Protein AF-A0A1L2EDX4-F1 (afdb_monomer_lite)

Sequence (104 aa):
MQQIIKKGKKNYQLKVSIFQTYFASLFKFFFIGFLIGNFFGSFLNFFRNLFLWDGFLIIIILLIFEFFNFLFYKQLKKILFSILIAIRGGLLIGFFVDAFKVGS

Foldseek 3Di:
DVVVVVVVVVVVVVVVVVCVVVVVVLQVLLQVLQVVLLCVVVVVVVCVVVDPDPVVVVVVVVVVVVVVCVVDVPPDDPSVVSSSVSSPNSNVVNNVVNVVVVVD

Radius of gyration: 19.94 Å; chains: 1; bounding box: 40×33×64 Å

Organism: NCBI:txid101717

Structure (mmCIF, N/CA/C/O backbone):
data_AF-A0A1L2EDX4-F1
#
_entry.id   AF-A0A1L2EDX4-F1
#
loop_
_atom_site.group_PDB
_atom_site.id
_atom_site.type_symbol
_atom_site.label_atom_id
_atom_site.label_alt_id
_atom_site.label_comp_id
_atom_site.label_asym_id
_atom_site.label_entity_id
_atom_site.label_seq_id
_atom_site.pdbx_PDB_ins_code
_atom_site.Cartn_x
_atom_site.Cartn_y
_atom_site.Cartn_z
_atom_site.occupancy
_atom_site.B_iso_or_equiv
_atom_site.auth_seq_id
_atom_site.auth_comp_id
_atom_site.auth_asym_id
_atom_site.auth_atom_id
_atom_site.pdbx_PDB_model_num
ATOM 1 N N . MET A 1 1 ? -20.024 -11.516 40.503 1.00 66.00 1 MET A N 1
ATOM 2 C CA . MET A 1 1 ? -19.502 -12.294 39.348 1.00 66.00 1 MET A CA 1
ATOM 3 C C . MET A 1 1 ? -20.247 -12.028 38.036 1.00 66.00 1 MET A C 1
ATOM 5 O O . MET A 1 1 ? -19.616 -11.605 37.077 1.00 66.00 1 MET A O 1
ATOM 9 N N . GLN A 1 2 ? -21.575 -12.190 37.976 1.00 74.25 2 GLN A N 1
ATOM 10 C CA . GLN A 1 2 ? -22.345 -12.044 36.723 1.00 74.25 2 GLN A CA 1
ATOM 11 C C . GLN A 1 2 ? -22.246 -10.652 36.057 1.00 74.25 2 GLN A C 1
ATOM 13 O O . GLN A 1 2 ? -22.204 -10.550 34.831 1.00 74.25 2 GLN A O 1
ATOM 18 N N . GLN A 1 3 ? -22.145 -9.573 36.842 1.00 73.88 3 GLN A N 1
ATOM 19 C CA . GLN A 1 3 ? -21.991 -8.210 36.309 1.00 73.88 3 GLN A CA 1
ATOM 20 C C . GLN A 1 3 ? -20.626 -7.974 35.633 1.00 73.88 3 GLN A C 1
ATOM 22 O O . GLN A 1 3 ? -20.552 -7.283 34.617 1.00 73.88 3 GLN A O 1
ATOM 27 N N . ILE A 1 4 ? -19.556 -8.600 36.138 1.00 74.62 4 ILE A N 1
ATOM 28 C CA . ILE A 1 4 ? -18.202 -8.511 35.563 1.00 74.62 4 ILE A CA 1
ATOM 29 C C . ILE A 1 4 ? -18.171 -9.216 34.199 1.00 74.62 4 ILE A C 1
ATOM 31 O O . ILE A 1 4 ? -17.657 -8.665 33.227 1.00 74.62 4 ILE A O 1
ATOM 35 N N . ILE A 1 5 ? -18.817 -10.383 34.100 1.00 78.31 5 ILE A N 1
ATOM 36 C CA . ILE A 1 5 ? -18.926 -11.158 32.855 1.00 78.31 5 ILE A CA 1
ATOM 37 C C . ILE A 1 5 ? -19.715 -10.380 31.788 1.00 78.31 5 ILE A C 1
ATOM 39 O O . ILE A 1 5 ? -19.269 -10.279 30.643 1.00 78.31 5 ILE A O 1
ATOM 43 N N . LYS A 1 6 ? -20.848 -9.755 32.151 1.00 81.00 6 LYS A N 1
ATOM 44 C CA . LYS A 1 6 ? -21.618 -8.902 31.222 1.00 81.00 6 LYS A CA 1
ATOM 45 C C . LYS A 1 6 ? -20.805 -7.699 30.727 1.00 81.00 6 LYS A C 1
ATOM 47 O O . LYS A 1 6 ? -20.840 -7.397 29.534 1.00 81.00 6 LYS A O 1
ATOM 52 N N . LYS A 1 7 ? -20.044 -7.043 31.611 1.00 75.88 7 LYS A N 1
ATOM 53 C CA . LYS A 1 7 ? -19.175 -5.909 31.247 1.00 75.88 7 LYS A CA 1
ATOM 54 C C . LYS A 1 7 ? -18.047 -6.342 30.301 1.00 75.88 7 LYS A C 1
ATOM 56 O O . LYS A 1 7 ? -17.797 -5.663 29.308 1.00 75.88 7 LYS A O 1
ATOM 61 N N . GLY A 1 8 ? -17.435 -7.501 30.553 1.00 83.56 8 GLY A N 1
ATOM 62 C CA . GLY A 1 8 ? -16.431 -8.099 29.668 1.00 83.56 8 GLY A CA 1
ATOM 63 C C . GLY A 1 8 ? -16.984 -8.417 28.276 1.00 83.56 8 GLY A C 1
ATOM 64 O O . GLY A 1 8 ? -16.391 -8.018 27.273 1.00 83.56 8 GLY A O 1
ATOM 65 N N . LYS A 1 9 ? -18.166 -9.043 28.206 1.00 85.00 9 LYS A N 1
ATOM 66 C CA . LYS A 1 9 ? -18.830 -9.378 26.935 1.00 85.00 9 LYS A CA 1
ATOM 67 C C . LYS A 1 9 ? -19.176 -8.127 26.120 1.00 85.00 9 LYS A C 1
ATOM 69 O O . LYS A 1 9 ? -18.924 -8.101 24.918 1.00 85.00 9 LYS A O 1
ATOM 74 N N . LYS A 1 10 ? -19.665 -7.068 26.777 1.00 85.44 10 LYS A N 1
ATOM 75 C CA . LYS A 1 10 ? -19.955 -5.777 26.131 1.00 85.44 10 LYS A CA 1
ATOM 76 C C . LYS A 1 10 ? -18.687 -5.119 25.577 1.00 85.44 10 LYS A C 1
ATOM 78 O O . LYS A 1 10 ? -18.690 -4.684 24.432 1.00 85.44 10 LYS A O 1
ATOM 83 N N . ASN A 1 11 ? -17.593 -5.102 26.342 1.00 81.25 11 ASN A N 1
ATOM 84 C CA . ASN A 1 11 ? -16.314 -4.545 25.884 1.00 81.25 11 ASN A CA 1
ATOM 85 C C . ASN A 1 11 ? -15.727 -5.324 24.701 1.00 81.25 11 ASN A C 1
ATOM 87 O O . ASN A 1 11 ? -15.170 -4.721 23.786 1.00 81.25 11 ASN A O 1
ATOM 91 N N . TYR A 1 12 ? -15.860 -6.652 24.704 1.00 87.56 12 TYR A N 1
ATOM 92 C CA . TYR A 1 12 ? -15.434 -7.486 23.585 1.00 87.56 12 TYR A CA 1
ATOM 93 C C . TYR A 1 12 ? -16.244 -7.184 22.319 1.00 87.56 12 TYR A C 1
ATOM 95 O O . TYR A 1 12 ? -15.659 -6.912 21.275 1.00 87.56 12 TYR A O 1
ATOM 103 N N . GLN A 1 13 ? -17.576 -7.137 22.422 1.00 86.12 13 GLN A N 1
ATOM 104 C CA . GLN A 1 13 ? -18.450 -6.800 21.292 1.00 86.12 13 GLN A CA 1
ATOM 105 C C . GLN A 1 13 ? -18.128 -5.422 20.701 1.00 86.12 13 GLN A C 1
ATOM 107 O O . GLN A 1 13 ? -18.091 -5.271 19.484 1.00 86.12 13 GLN A O 1
ATOM 112 N N . LEU A 1 14 ? -17.825 -4.442 21.556 1.00 83.81 14 LEU A N 1
ATOM 113 C CA . LEU A 1 14 ? -17.435 -3.094 21.140 1.00 83.81 14 LEU A CA 1
ATOM 114 C C . LEU A 1 14 ? -16.077 -3.087 20.415 1.00 83.81 14 LEU A C 1
ATOM 116 O O . LEU A 1 14 ? -15.925 -2.427 19.393 1.00 83.81 14 LEU A O 1
ATOM 120 N N . LYS A 1 15 ? -15.093 -3.861 20.892 1.00 81.44 15 LYS A N 1
ATOM 121 C CA . LYS A 1 15 ? -13.806 -4.020 20.190 1.00 81.44 15 LYS A CA 1
ATOM 1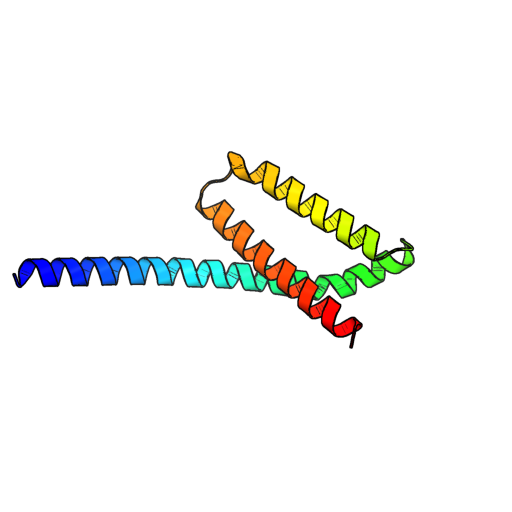22 C C . LYS A 1 15 ? -13.975 -4.690 18.826 1.00 81.44 15 LYS A C 1
ATOM 124 O O . LYS A 1 15 ? -13.338 -4.266 17.867 1.00 81.44 15 LYS A O 1
ATOM 129 N N . VAL A 1 16 ? -14.831 -5.707 18.737 1.00 87.56 16 VAL A N 1
ATOM 130 C CA . VAL A 1 16 ? -15.108 -6.424 17.484 1.00 87.56 16 VAL A CA 1
ATOM 131 C C . VAL A 1 16 ? -15.816 -5.523 16.474 1.00 87.56 16 VAL A C 1
ATOM 133 O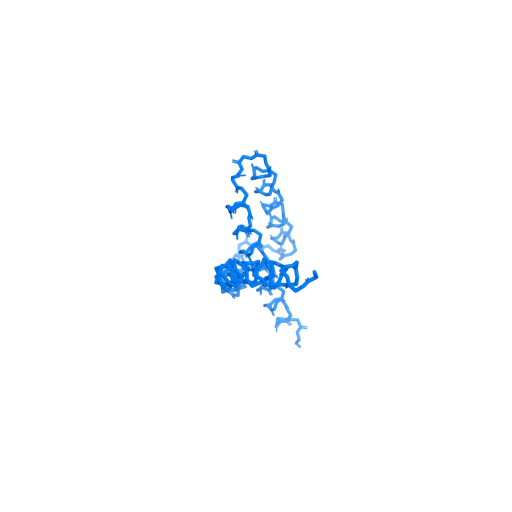 O . VAL A 1 16 ? -15.406 -5.499 15.318 1.00 87.56 16 VAL A O 1
ATOM 136 N N . SER A 1 17 ? -16.818 -4.742 16.884 1.00 77.44 17 SER A N 1
ATOM 137 C CA . SER A 1 17 ? -17.516 -3.836 15.961 1.00 77.44 17 SER A CA 1
ATOM 138 C C . SER A 1 17 ? -16.605 -2.717 15.456 1.00 77.44 17 SER A C 1
ATOM 140 O O . SER A 1 17 ? -16.597 -2.416 14.265 1.00 77.44 17 SER A O 1
ATOM 142 N N . ILE A 1 18 ? -15.765 -2.156 16.333 1.00 77.94 18 ILE A N 1
ATOM 143 C CA . ILE A 1 18 ? -14.730 -1.193 15.944 1.00 77.94 18 ILE A CA 1
ATOM 144 C C . ILE A 1 18 ? -13.771 -1.826 14.926 1.00 77.94 18 ILE A C 1
ATOM 146 O O . ILE A 1 18 ? -13.498 -1.225 13.887 1.00 77.94 18 ILE A O 1
ATOM 150 N N . PHE A 1 19 ? -13.287 -3.044 15.192 1.00 83.00 19 PHE A N 1
ATOM 151 C CA . PHE A 1 19 ? -12.415 -3.765 14.267 1.00 83.00 19 PHE A CA 1
ATOM 152 C C . PHE A 1 19 ? -13.083 -3.980 12.905 1.00 83.00 19 PHE A C 1
ATOM 154 O O . PHE A 1 19 ? -12.464 -3.671 11.894 1.00 83.00 19 PHE A O 1
ATOM 161 N N . GLN A 1 20 ? -14.339 -4.431 12.863 1.00 81.50 20 GLN A N 1
ATOM 162 C CA . GLN A 1 20 ? -15.074 -4.672 11.615 1.00 81.50 20 GLN A CA 1
ATOM 163 C C . GLN A 1 20 ? -15.174 -3.412 10.742 1.00 81.50 20 GLN A C 1
ATOM 165 O O . GLN A 1 20 ? -14.897 -3.476 9.542 1.00 81.50 20 GLN A O 1
ATOM 170 N N . THR A 1 21 ? -15.487 -2.257 11.338 1.00 79.69 21 THR A N 1
ATOM 171 C CA . THR A 1 21 ? -15.594 -0.978 10.612 1.00 79.69 21 THR A CA 1
ATOM 172 C C . THR A 1 21 ? -14.262 -0.552 9.984 1.00 79.69 21 THR A C 1
ATOM 174 O O . THR A 1 21 ? -14.211 -0.146 8.817 1.00 79.69 21 THR A O 1
ATOM 177 N N . TYR A 1 22 ? -13.159 -0.664 10.731 1.00 84.25 22 TYR A N 1
ATOM 178 C CA . TYR A 1 22 ? -11.833 -0.322 10.208 1.00 84.25 22 TYR A CA 1
ATOM 179 C C . TYR A 1 22 ? -11.308 -1.373 9.229 1.00 84.25 22 TYR A C 1
ATOM 181 O O . TYR A 1 22 ? -10.682 -1.010 8.237 1.00 84.25 22 TYR A O 1
ATOM 189 N N . PHE A 1 23 ? -11.595 -2.653 9.462 1.00 87.56 23 PHE A N 1
ATOM 190 C CA . PHE A 1 23 ? -11.155 -3.755 8.614 1.00 87.56 23 PHE A CA 1
ATOM 191 C C . PHE A 1 23 ? -11.700 -3.619 7.193 1.00 87.56 23 PHE A C 1
ATOM 193 O O . PHE A 1 23 ? -10.916 -3.634 6.249 1.00 87.56 23 PHE A O 1
ATOM 200 N N . ALA A 1 24 ? -13.007 -3.388 7.033 1.00 88.69 24 ALA A N 1
ATOM 201 C CA . ALA A 1 24 ? -13.610 -3.183 5.715 1.00 88.69 24 ALA A CA 1
ATOM 202 C C . ALA A 1 24 ? -12.970 -2.002 4.962 1.00 88.69 24 ALA A C 1
ATOM 204 O O . ALA A 1 24 ? -12.672 -2.097 3.770 1.00 88.69 24 ALA A O 1
ATOM 205 N N . SER A 1 25 ? -12.695 -0.905 5.675 1.00 87.50 25 SER A N 1
ATOM 206 C CA . SER A 1 25 ? -12.044 0.275 5.097 1.00 87.50 25 SER A CA 1
ATOM 207 C C . SER A 1 25 ? -10.608 -0.024 4.655 1.00 87.50 25 SER A C 1
ATOM 209 O O . SER A 1 25 ? -10.233 0.310 3.533 1.00 87.50 25 SER A O 1
ATOM 211 N N . LEU A 1 26 ? -9.810 -0.691 5.496 1.00 89.88 26 LEU A N 1
ATOM 212 C CA . LEU A 1 26 ? -8.436 -1.087 5.162 1.00 89.88 26 LEU A CA 1
ATOM 213 C C . LEU A 1 26 ? -8.404 -2.071 3.991 1.00 89.88 26 LEU A C 1
ATOM 215 O O . LEU A 1 26 ? -7.585 -1.919 3.089 1.00 89.88 26 LEU A O 1
ATOM 219 N N . PHE A 1 27 ? -9.329 -3.029 3.965 1.00 93.19 27 PHE A N 1
ATOM 220 C CA . PHE A 1 27 ? -9.449 -4.006 2.888 1.00 93.19 27 PHE A CA 1
ATOM 221 C C . PHE A 1 27 ? -9.781 -3.327 1.554 1.00 93.19 27 PHE A C 1
ATOM 223 O O . PHE A 1 27 ? -9.153 -3.620 0.541 1.00 93.19 27 PHE A O 1
ATOM 230 N N . LYS A 1 28 ? -10.677 -2.331 1.547 1.00 94.19 28 LYS A N 1
ATOM 231 C CA . LYS A 1 28 ? -10.946 -1.515 0.352 1.00 94.19 28 LYS A CA 1
ATOM 232 C C . LYS A 1 28 ? -9.676 -0.840 -0.182 1.00 94.19 28 LYS A C 1
ATOM 234 O O . LYS A 1 28 ? -9.405 -0.907 -1.377 1.00 94.19 28 LYS A O 1
ATOM 239 N N . PHE A 1 29 ? -8.894 -0.199 0.687 1.00 94.50 29 PHE A N 1
ATOM 240 C CA . PHE A 1 29 ? -7.648 0.465 0.286 1.00 94.50 29 PHE A CA 1
ATOM 241 C C . PHE A 1 29 ? -6.572 -0.517 -0.179 1.00 94.50 29 PHE A C 1
ATOM 243 O O . PHE A 1 29 ? -5.843 -0.221 -1.124 1.00 94.50 29 PHE A O 1
ATOM 250 N N . PHE A 1 30 ? -6.527 -1.702 0.423 1.00 95.62 30 PHE A N 1
ATOM 251 C CA . PHE A 1 30 ? -5.692 -2.799 -0.043 1.00 95.62 30 PHE A CA 1
ATOM 252 C C . PHE A 1 30 ? -6.034 -3.200 -1.483 1.00 95.62 30 PHE A C 1
ATOM 254 O O . PHE A 1 30 ? -5.137 -3.255 -2.320 1.00 95.62 30 PHE A O 1
ATOM 261 N N . PHE A 1 31 ? -7.316 -3.392 -1.815 1.00 96.12 31 PHE A N 1
ATOM 262 C CA . PHE A 1 31 ? -7.722 -3.727 -3.187 1.00 96.12 31 PHE A CA 1
ATOM 263 C C . PHE A 1 31 ? -7.427 -2.619 -4.193 1.00 96.12 31 PHE A C 1
ATOM 265 O O . PHE A 1 31 ? -7.033 -2.914 -5.316 1.00 96.12 31 PHE A O 1
ATOM 272 N N . ILE A 1 32 ? -7.570 -1.352 -3.796 1.00 95.06 32 ILE A N 1
ATOM 273 C CA . ILE A 1 32 ? -7.168 -0.221 -4.643 1.00 95.06 32 ILE A CA 1
ATOM 274 C C . ILE A 1 32 ? -5.670 -0.307 -4.956 1.00 95.06 32 ILE A C 1
ATOM 276 O O . ILE A 1 32 ? -5.286 -0.229 -6.120 1.00 95.06 32 ILE A O 1
ATOM 280 N N . GLY A 1 33 ? -4.833 -0.530 -3.938 1.00 93.94 33 GLY A N 1
ATOM 281 C CA . GLY A 1 33 ? -3.399 -0.744 -4.127 1.00 93.94 33 GLY A CA 1
ATOM 282 C C . GLY A 1 33 ? -3.099 -1.939 -5.030 1.00 93.94 33 GLY A C 1
ATOM 283 O O . GLY A 1 33 ? -2.293 -1.822 -5.945 1.00 93.94 33 GLY A O 1
ATOM 284 N N . PHE A 1 34 ? -3.787 -3.063 -4.822 1.00 94.50 34 PHE A N 1
ATOM 285 C CA . PHE A 1 34 ? -3.626 -4.276 -5.624 1.00 94.50 34 PHE A CA 1
ATOM 286 C C . PHE A 1 34 ? -3.967 -4.063 -7.101 1.00 94.50 34 PHE A C 1
ATOM 288 O O . PHE A 1 34 ? -3.190 -4.458 -7.967 1.00 94.50 34 PHE A O 1
ATOM 295 N N . LEU A 1 35 ? -5.083 -3.392 -7.397 1.00 92.75 35 LEU A N 1
ATOM 296 C CA . LEU A 1 35 ? -5.463 -3.059 -8.770 1.00 92.75 35 LEU A CA 1
ATOM 297 C C . LEU A 1 35 ? -4.408 -2.173 -9.437 1.00 92.75 35 LEU A C 1
ATOM 299 O O . LEU A 1 35 ? -3.976 -2.482 -10.543 1.00 92.75 35 LEU A O 1
ATOM 303 N N . ILE A 1 36 ? -3.948 -1.121 -8.750 1.00 90.81 36 ILE A N 1
ATOM 304 C CA . ILE A 1 36 ? -2.880 -0.238 -9.250 1.00 90.81 36 ILE A CA 1
ATOM 305 C C . ILE A 1 36 ? -1.596 -1.034 -9.511 1.00 90.81 36 ILE A C 1
ATOM 307 O O . ILE A 1 36 ? -0.967 -0.857 -10.551 1.00 90.81 36 ILE A O 1
ATOM 311 N N . GLY A 1 37 ? -1.227 -1.931 -8.593 1.00 89.12 37 GLY A N 1
ATOM 312 C CA . GLY A 1 37 ? -0.061 -2.794 -8.744 1.00 89.12 37 GLY A CA 1
ATOM 313 C C . GLY A 1 37 ? -0.163 -3.725 -9.950 1.00 89.12 37 GLY A C 1
ATOM 314 O O . GLY A 1 37 ? 0.814 -3.908 -10.658 1.00 89.12 37 GLY A O 1
ATOM 315 N N . ASN A 1 38 ? -1.346 -4.255 -10.246 1.00 87.44 38 ASN A N 1
ATOM 316 C CA . ASN A 1 38 ? -1.548 -5.136 -11.398 1.00 87.44 38 ASN A CA 1
ATOM 317 C C . ASN A 1 38 ? -1.569 -4.373 -12.743 1.00 87.44 38 ASN A C 1
ATOM 319 O O . ASN A 1 38 ? -1.220 -4.915 -13.785 1.00 87.44 38 ASN A O 1
ATOM 323 N N . PHE A 1 39 ? -1.928 -3.084 -12.742 1.00 85.69 39 PHE A N 1
ATOM 324 C CA . PHE A 1 39 ? -1.759 -2.229 -13.928 1.00 85.69 39 PHE A CA 1
ATOM 325 C C . PHE A 1 39 ? -0.290 -1.912 -14.233 1.00 85.69 39 PHE A C 1
ATOM 327 O O . PHE A 1 39 ? 0.040 -1.470 -15.338 1.00 85.69 39 PHE A O 1
ATOM 334 N N . PHE A 1 40 ? 0.602 -2.121 -13.269 1.00 82.31 40 PHE A N 1
ATOM 335 C CA . PHE A 1 40 ? 1.958 -1.626 -13.357 1.00 82.31 40 PHE A CA 1
ATOM 336 C C . PHE A 1 40 ? 2.829 -2.363 -14.371 1.00 82.31 40 PHE A C 1
ATOM 338 O O . PHE A 1 40 ? 3.538 -1.669 -15.085 1.00 82.31 40 PHE A O 1
ATOM 345 N N . GLY A 1 41 ? 2.770 -3.689 -14.543 1.00 73.81 41 GLY A N 1
ATOM 346 C CA . GLY A 1 41 ? 3.589 -4.350 -15.576 1.00 73.81 41 GLY A CA 1
ATOM 347 C C . GLY A 1 41 ? 3.202 -3.954 -16.998 1.00 73.81 41 GLY A C 1
ATOM 348 O O . GLY A 1 41 ? 4.065 -3.835 -17.868 1.00 73.81 41 GLY A O 1
ATOM 349 N N . SER A 1 42 ? 1.927 -3.623 -17.225 1.00 80.25 42 SER A N 1
ATOM 350 C CA . SER A 1 42 ? 1.485 -3.034 -18.498 1.00 80.25 42 SER A CA 1
ATOM 351 C C . SER A 1 42 ? 2.096 -1.645 -18.724 1.00 80.25 42 SER A C 1
ATOM 353 O O . SER A 1 42 ? 2.511 -1.326 -19.837 1.00 80.25 42 SER A O 1
ATOM 355 N N . PHE A 1 43 ? 2.210 -0.836 -17.667 1.00 79.75 43 PHE A N 1
ATOM 356 C CA . PHE A 1 43 ? 2.918 0.447 -17.706 1.00 79.75 43 PHE A CA 1
ATOM 357 C C . PHE A 1 43 ? 4.432 0.248 -17.870 1.00 79.75 43 PHE A C 1
ATOM 359 O O . PHE A 1 43 ? 5.068 0.951 -18.642 1.00 79.75 43 PHE A O 1
ATOM 366 N N . LEU A 1 44 ? 5.011 -0.756 -17.219 1.00 77.00 44 LEU A N 1
ATOM 367 C CA . LEU A 1 44 ? 6.430 -1.105 -17.277 1.00 77.00 44 LEU A CA 1
ATOM 368 C C . LEU A 1 44 ? 6.864 -1.466 -18.701 1.00 77.00 44 LEU A C 1
ATOM 370 O O . LEU A 1 44 ? 7.895 -0.983 -19.158 1.00 77.00 44 LEU A O 1
ATOM 374 N N . ASN A 1 45 ? 6.036 -2.207 -19.443 1.00 77.06 45 ASN A N 1
ATOM 375 C CA . ASN A 1 45 ? 6.270 -2.488 -20.863 1.00 77.06 45 ASN A CA 1
ATOM 376 C C . ASN A 1 45 ? 6.396 -1.214 -21.719 1.00 77.06 45 ASN A C 1
ATOM 378 O O . ASN A 1 45 ? 7.155 -1.216 -22.687 1.00 77.06 45 ASN A O 1
ATOM 382 N N . PHE A 1 46 ? 5.713 -0.119 -21.362 1.00 78.31 46 PHE A N 1
ATOM 383 C CA . PHE A 1 46 ? 5.892 1.178 -22.026 1.00 78.31 46 PHE A CA 1
ATOM 384 C C . PHE A 1 46 ? 7.279 1.782 -21.733 1.00 78.31 46 PHE A C 1
ATOM 386 O O . PHE A 1 46 ? 7.931 2.295 -22.641 1.00 78.31 46 PHE A O 1
ATOM 393 N N . PHE A 1 47 ? 7.772 1.667 -20.493 1.00 73.38 47 PHE A N 1
ATOM 394 C CA . PHE A 1 47 ? 9.110 2.142 -20.100 1.00 73.38 47 PHE A CA 1
ATOM 395 C C . PHE A 1 47 ? 10.245 1.225 -20.548 1.00 73.38 47 PHE A C 1
ATOM 397 O O . PHE A 1 47 ? 11.369 1.697 -20.704 1.00 73.38 47 PHE A O 1
ATOM 404 N N . ARG A 1 48 ? 9.972 -0.056 -20.807 1.00 76.06 48 ARG A N 1
ATOM 405 C CA . ARG A 1 48 ? 10.971 -1.016 -21.292 1.00 76.06 48 ARG A CA 1
ATOM 406 C C . ARG A 1 48 ? 11.538 -0.634 -22.661 1.00 76.06 48 ARG A C 1
ATOM 408 O O . ARG A 1 48 ? 12.690 -0.920 -22.955 1.00 76.06 48 ARG A O 1
ATOM 415 N N . ASN A 1 49 ? 10.764 0.084 -23.476 1.00 73.62 49 ASN A N 1
ATOM 416 C CA . ASN A 1 49 ? 11.264 0.665 -24.726 1.00 73.62 49 ASN A CA 1
ATOM 417 C C . ASN A 1 49 ? 12.171 1.894 -24.509 1.00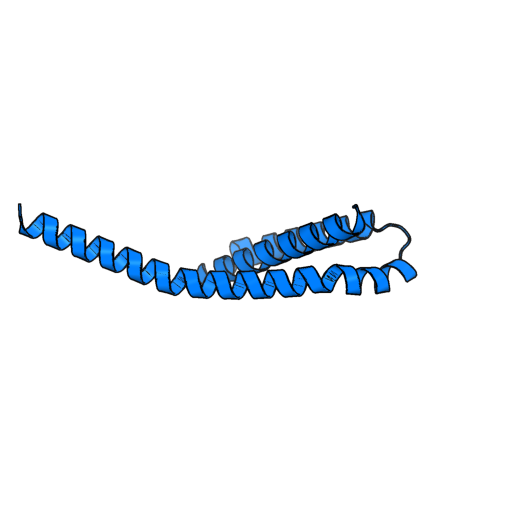 73.62 49 ASN A C 1
ATOM 419 O O . ASN A 1 49 ? 12.847 2.314 -25.443 1.00 73.62 49 ASN A O 1
ATOM 423 N N . LEU A 1 50 ? 12.182 2.479 -23.307 1.00 73.38 50 LEU A N 1
ATOM 424 C CA . LEU A 1 50 ? 12.973 3.662 -22.949 1.00 73.38 50 LEU A CA 1
ATOM 425 C C . LEU A 1 50 ? 14.208 3.322 -22.095 1.00 73.38 50 LEU A C 1
ATOM 427 O O . LEU A 1 50 ? 15.175 4.079 -22.111 1.00 73.38 50 LEU A O 1
ATOM 431 N N . PHE A 1 51 ? 14.192 2.213 -21.347 1.00 66.88 51 PHE A N 1
ATOM 432 C CA . PHE A 1 51 ? 15.257 1.823 -20.418 1.00 66.88 51 PHE A CA 1
ATOM 433 C C . PHE A 1 51 ? 15.626 0.339 -20.556 1.00 66.88 51 PHE A C 1
ATOM 435 O O . PHE A 1 51 ? 14.759 -0.524 -20.612 1.00 66.88 51 PHE A O 1
ATOM 442 N N . LEU A 1 52 ? 16.931 0.044 -20.564 1.00 68.25 52 LEU A N 1
ATOM 443 C CA . LEU A 1 52 ? 17.487 -1.274 -20.913 1.00 68.25 52 LEU A CA 1
ATOM 444 C C . LEU A 1 52 ? 17.487 -2.316 -19.777 1.00 68.25 52 LEU A C 1
ATOM 446 O O . LEU A 1 52 ? 17.811 -3.473 -20.033 1.00 68.25 52 LEU A O 1
ATOM 450 N N . TRP A 1 53 ? 17.175 -1.944 -18.529 1.00 75.00 53 TRP A N 1
ATOM 451 C CA . TRP A 1 53 ? 17.262 -2.877 -17.399 1.00 75.00 53 TRP A CA 1
ATOM 452 C C . TRP A 1 53 ? 16.071 -2.763 -16.441 1.00 75.00 53 TRP A C 1
ATOM 454 O O . TRP A 1 53 ? 15.998 -1.842 -15.626 1.00 75.00 53 TRP A O 1
ATOM 464 N N . ASP A 1 54 ? 15.170 -3.748 -16.499 1.00 72.19 54 ASP A N 1
ATOM 465 C CA . ASP A 1 54 ? 13.979 -3.848 -15.639 1.00 72.19 54 ASP A CA 1
ATOM 466 C C . ASP A 1 54 ? 14.341 -3.866 -14.137 1.00 72.19 54 ASP A C 1
ATOM 468 O O . ASP A 1 54 ? 13.613 -3.330 -13.300 1.00 72.19 54 ASP A O 1
ATOM 472 N N . GLY A 1 55 ? 15.522 -4.398 -13.789 1.00 77.44 55 GLY A N 1
ATOM 473 C CA . GLY A 1 55 ? 16.048 -4.394 -12.420 1.00 77.44 55 GLY A CA 1
ATOM 474 C C . GLY A 1 55 ? 16.318 -2.989 -11.872 1.00 77.44 55 GLY A C 1
ATOM 475 O O . GLY A 1 55 ? 16.034 -2.718 -10.705 1.00 77.44 55 GLY A O 1
ATOM 476 N N . PHE A 1 56 ? 16.784 -2.061 -12.715 1.00 81.12 56 PHE A N 1
ATOM 477 C CA . PHE A 1 56 ? 17.001 -0.667 -12.311 1.00 81.12 56 PHE A CA 1
ATOM 478 C C . PHE A 1 56 ? 15.683 0.018 -11.958 1.00 81.12 56 PHE A C 1
ATOM 480 O O . PHE A 1 56 ? 15.595 0.776 -10.992 1.00 81.12 56 PHE A O 1
ATOM 487 N N . LEU A 1 57 ? 14.643 -0.289 -12.731 1.00 78.75 57 LEU A N 1
ATOM 488 C CA . LEU A 1 57 ? 13.317 0.283 -12.569 1.00 78.75 57 LEU A CA 1
ATOM 489 C C . LEU A 1 57 ? 12.685 -0.177 -11.247 1.00 78.75 57 LEU A C 1
ATOM 491 O O . LEU A 1 57 ? 12.145 0.642 -10.501 1.00 78.75 57 LEU A O 1
ATOM 495 N N . ILE A 1 58 ? 12.849 -1.456 -10.894 1.00 78.50 58 ILE A N 1
ATOM 496 C CA . ILE A 1 58 ? 12.428 -1.997 -9.592 1.00 78.50 58 ILE A CA 1
ATOM 497 C C . ILE A 1 58 ? 13.181 -1.318 -8.437 1.00 78.50 58 ILE A C 1
ATOM 499 O O . ILE A 1 58 ? 12.556 -0.939 -7.444 1.00 78.50 58 ILE A O 1
ATOM 503 N N . ILE A 1 59 ? 14.497 -1.112 -8.562 1.00 83.75 59 ILE A N 1
ATOM 504 C CA . ILE A 1 59 ? 15.301 -0.431 -7.531 1.00 83.75 59 ILE A CA 1
ATOM 505 C C . ILE A 1 59 ? 14.825 1.014 -7.330 1.00 83.75 59 ILE A C 1
ATOM 507 O O . ILE A 1 59 ? 14.612 1.431 -6.191 1.00 83.75 59 ILE A O 1
ATOM 511 N N . ILE A 1 60 ? 14.592 1.764 -8.413 1.00 84.31 60 ILE A N 1
ATOM 512 C CA . ILE A 1 60 ? 14.052 3.131 -8.344 1.00 84.31 60 ILE A CA 1
ATOM 513 C C . ILE A 1 60 ? 12.712 3.147 -7.606 1.00 84.31 60 ILE A C 1
ATOM 515 O O . ILE A 1 60 ? 12.480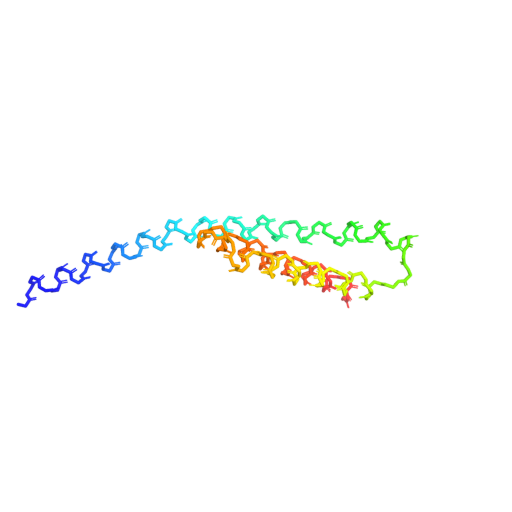 3.997 -6.749 1.00 84.31 60 ILE A O 1
ATOM 519 N N . ILE A 1 61 ? 11.835 2.192 -7.898 1.00 80.81 61 ILE A N 1
ATOM 520 C CA . ILE A 1 61 ? 10.518 2.101 -7.266 1.00 80.81 61 ILE A CA 1
ATOM 521 C C . ILE A 1 61 ? 10.610 1.792 -5.776 1.00 80.81 61 ILE A C 1
ATOM 523 O O . ILE A 1 61 ? 9.892 2.403 -4.981 1.00 80.81 61 ILE A O 1
ATOM 527 N N . LEU A 1 62 ? 11.499 0.881 -5.381 1.00 83.44 62 LEU A N 1
ATOM 528 C CA . LEU A 1 62 ? 11.743 0.588 -3.970 1.00 83.44 62 LEU A CA 1
ATOM 529 C C . LEU A 1 62 ? 12.266 1.825 -3.230 1.00 83.44 62 LEU A C 1
ATOM 531 O O . LEU A 1 62 ? 11.747 2.143 -2.159 1.00 83.44 62 LEU A O 1
ATOM 535 N N . LEU A 1 63 ? 13.200 2.569 -3.832 1.00 88.06 63 LEU A N 1
ATOM 536 C CA . LEU A 1 63 ? 13.718 3.820 -3.269 1.00 88.06 63 LEU A CA 1
ATOM 537 C C . LEU A 1 63 ? 12.631 4.895 -3.146 1.00 88.06 63 LEU A C 1
ATOM 539 O O . LEU A 1 63 ? 12.553 5.573 -2.122 1.00 88.06 63 LEU A O 1
ATOM 543 N N . ILE A 1 64 ? 11.749 5.024 -4.141 1.00 85.38 64 ILE A N 1
ATOM 544 C CA . ILE A 1 64 ? 10.599 5.938 -4.080 1.00 85.38 64 ILE A CA 1
ATOM 545 C C . ILE A 1 64 ? 9.671 5.551 -2.919 1.00 85.38 64 ILE A C 1
ATOM 547 O O . ILE A 1 64 ? 9.265 6.418 -2.140 1.00 85.38 64 ILE A O 1
ATOM 551 N N . PHE A 1 65 ? 9.358 4.262 -2.750 1.00 83.31 65 PHE A N 1
ATOM 552 C CA . PHE A 1 65 ? 8.533 3.807 -1.626 1.00 83.31 65 PHE A CA 1
ATOM 553 C C . PHE A 1 65 ? 9.184 4.062 -0.271 1.00 83.31 65 PHE A C 1
ATOM 555 O O . PHE A 1 65 ? 8.489 4.443 0.672 1.00 83.31 65 PHE A O 1
ATOM 562 N N . GLU A 1 66 ? 10.489 3.843 -0.155 1.00 86.12 66 GLU A N 1
ATOM 563 C CA . GLU A 1 66 ? 11.232 4.096 1.075 1.00 86.12 66 GLU A CA 1
ATOM 564 C C . GLU A 1 66 ? 11.285 5.591 1.408 1.00 86.12 66 GLU A C 1
ATOM 566 O O . GLU A 1 66 ? 11.011 5.976 2.547 1.00 86.12 66 GLU A O 1
ATOM 571 N N . PHE A 1 67 ? 11.498 6.442 0.403 1.00 86.75 67 PHE A N 1
ATOM 572 C CA . PHE A 1 67 ? 11.455 7.894 0.547 1.00 86.75 67 PHE A CA 1
ATOM 573 C C . PHE A 1 67 ? 10.080 8.392 1.014 1.00 86.75 67 PHE A C 1
ATOM 575 O O . PHE A 1 67 ? 9.987 9.146 1.985 1.00 86.75 67 PHE A O 1
ATOM 582 N N . PHE A 1 68 ? 8.991 7.925 0.392 1.00 81.69 68 PHE A N 1
ATOM 583 C CA . PHE A 1 68 ? 7.642 8.261 0.855 1.00 81.69 68 PHE A CA 1
ATOM 584 C C . PHE A 1 68 ? 7.392 7.764 2.281 1.00 81.69 68 PHE A C 1
ATOM 586 O O . PHE A 1 68 ? 6.812 8.485 3.092 1.00 81.69 68 PHE A O 1
ATOM 593 N N . ASN A 1 69 ? 7.860 6.562 2.620 1.00 83.38 69 ASN A N 1
ATOM 594 C CA . ASN A 1 69 ? 7.716 6.026 3.970 1.00 83.38 69 ASN A CA 1
ATOM 595 C C . ASN A 1 69 ? 8.437 6.904 5.003 1.00 83.38 69 ASN A C 1
ATOM 597 O O . ASN A 1 69 ? 7.875 7.183 6.061 1.00 83.38 69 ASN A O 1
ATOM 601 N N . PHE A 1 70 ? 9.634 7.392 4.674 1.00 85.31 70 PHE A N 1
ATOM 602 C CA . PHE A 1 70 ? 10.382 8.323 5.514 1.00 85.31 70 PHE A CA 1
ATOM 603 C C . PHE A 1 70 ? 9.632 9.648 5.722 1.00 85.31 70 PHE A C 1
ATOM 605 O O . PHE A 1 70 ? 9.464 10.077 6.866 1.00 85.31 70 PHE A O 1
ATOM 612 N N . LEU A 1 71 ? 9.117 10.262 4.649 1.00 81.50 71 LEU A N 1
ATOM 613 C CA . LEU A 1 71 ? 8.351 11.514 4.736 1.00 81.50 71 LEU A CA 1
ATOM 614 C C . LEU A 1 71 ? 7.106 11.367 5.621 1.00 81.50 71 LEU A C 1
ATOM 616 O O . LEU A 1 71 ? 6.788 12.228 6.443 1.00 81.50 71 LEU A O 1
ATOM 620 N N . PHE A 1 72 ? 6.404 10.246 5.484 1.00 79.06 72 PHE A N 1
ATOM 621 C CA . PHE A 1 72 ? 5.123 10.035 6.144 1.00 79.06 72 PHE A CA 1
ATOM 622 C C . PHE A 1 72 ? 5.226 9.497 7.575 1.00 79.06 72 PHE A C 1
ATOM 624 O O . PHE A 1 72 ? 4.269 9.648 8.341 1.00 79.06 72 PHE A O 1
ATOM 631 N N . TYR A 1 73 ? 6.375 8.939 7.966 1.00 77.88 73 TYR A N 1
ATOM 632 C CA . TYR A 1 73 ? 6.583 8.331 9.283 1.00 77.88 73 TYR A CA 1
ATOM 633 C C . TYR A 1 73 ? 6.357 9.306 10.449 1.00 77.88 73 TYR A C 1
ATOM 635 O O . TYR A 1 73 ? 5.801 8.924 11.477 1.00 77.88 73 TYR A O 1
ATOM 643 N N . LYS A 1 74 ? 6.752 10.579 10.300 1.00 73.94 74 LYS A N 1
ATOM 644 C CA . LYS A 1 74 ? 6.696 11.567 11.396 1.00 73.94 74 LYS A CA 1
ATOM 645 C C . LYS A 1 74 ? 5.501 12.525 11.323 1.00 73.94 74 LYS A C 1
ATOM 647 O O . LYS A 1 74 ? 5.141 13.117 12.336 1.00 73.94 74 LYS A O 1
ATOM 652 N N . GLN A 1 75 ? 4.897 12.702 10.147 1.00 68.88 75 GLN A N 1
ATOM 653 C CA . GLN A 1 75 ? 3.944 13.793 9.885 1.00 68.88 75 GLN A CA 1
ATOM 654 C C . GLN A 1 75 ? 2.483 13.349 9.721 1.00 68.88 75 GLN A C 1
ATOM 656 O O . GLN A 1 75 ? 1.592 14.200 9.714 1.00 68.88 75 GLN A O 1
ATOM 661 N N . LEU A 1 76 ? 2.193 12.046 9.624 1.00 72.81 76 LEU A N 1
ATOM 662 C CA . LEU A 1 76 ? 0.822 11.584 9.396 1.00 72.81 76 LEU A CA 1
ATOM 663 C C . LEU A 1 76 ? 0.051 11.229 10.662 1.00 72.81 76 LEU A C 1
ATOM 665 O O . LEU A 1 76 ? 0.532 10.571 11.582 1.00 72.81 76 LEU A O 1
ATOM 669 N N . LYS A 1 77 ? -1.241 11.570 10.633 1.00 78.12 77 LYS A N 1
ATOM 670 C CA . LYS A 1 77 ? -2.225 11.031 11.574 1.00 78.12 77 LYS A CA 1
ATOM 671 C C . LYS A 1 77 ? -2.269 9.506 11.438 1.00 78.12 77 LYS A C 1
ATOM 673 O O . LYS A 1 77 ? -2.277 8.979 10.327 1.00 78.12 77 LYS A O 1
ATOM 678 N N . LYS A 1 78 ? -2.415 8.808 12.569 1.00 79.38 78 LYS A N 1
ATOM 679 C CA . LYS A 1 78 ? -2.443 7.335 12.669 1.00 79.38 78 LYS A CA 1
ATOM 680 C C . LYS A 1 78 ? -3.345 6.647 11.626 1.00 79.38 78 LYS A C 1
ATOM 682 O O . LYS A 1 78 ? -2.971 5.614 11.095 1.00 79.38 78 LYS A O 1
ATOM 687 N N . ILE A 1 79 ? -4.500 7.236 11.294 1.00 79.06 79 ILE A N 1
ATOM 688 C CA . ILE A 1 79 ? -5.424 6.718 10.266 1.00 79.06 79 ILE A CA 1
ATOM 689 C C . ILE A 1 79 ? -4.861 6.809 8.841 1.00 79.06 79 ILE A C 1
ATOM 691 O O . ILE A 1 79 ? -4.970 5.842 8.094 1.00 79.06 79 ILE A O 1
ATOM 695 N N . LEU A 1 80 ? -4.241 7.933 8.469 1.00 81.62 80 LEU A N 1
ATOM 696 C CA . LEU A 1 80 ? -3.643 8.113 7.139 1.00 81.62 80 LEU A CA 1
ATOM 697 C C . LEU A 1 80 ? -2.466 7.156 6.939 1.00 81.62 80 LEU A C 1
ATOM 699 O O . LEU A 1 80 ? -2.333 6.558 5.875 1.00 81.62 80 LEU A O 1
ATOM 703 N N . PHE A 1 81 ? -1.670 6.952 7.990 1.00 84.44 81 PHE A N 1
ATOM 704 C CA . PHE A 1 81 ? -0.584 5.978 7.980 1.00 84.44 81 PHE A CA 1
ATOM 705 C C . PHE A 1 81 ? -1.098 4.546 7.753 1.00 84.44 81 PHE A C 1
ATOM 707 O O . PHE A 1 81 ? -0.582 3.839 6.891 1.00 84.44 81 PHE A O 1
ATOM 714 N N . SER A 1 82 ? -2.172 4.138 8.440 1.00 84.56 82 SER A N 1
ATOM 715 C CA . SER A 1 82 ? -2.788 2.819 8.224 1.00 84.56 82 SER A CA 1
ATOM 716 C C . SER A 1 82 ? -3.328 2.632 6.801 1.00 84.56 82 SER A C 1
ATOM 718 O O . SER A 1 82 ? -3.200 1.545 6.240 1.00 84.56 82 SER A O 1
ATOM 720 N N . ILE A 1 83 ? -3.912 3.678 6.203 1.00 88.38 83 ILE A N 1
ATOM 721 C CA . ILE A 1 83 ? -4.399 3.641 4.815 1.00 88.38 83 ILE A CA 1
ATOM 722 C C . ILE A 1 83 ? -3.230 3.467 3.838 1.00 88.38 83 ILE A C 1
ATOM 724 O O . ILE A 1 83 ? -3.303 2.615 2.954 1.00 88.38 83 ILE A O 1
ATOM 728 N N . LEU A 1 84 ? -2.138 4.216 4.017 1.00 86.94 84 LEU A N 1
ATOM 729 C CA . LEU A 1 84 ? -0.943 4.085 3.178 1.00 86.94 84 LEU A CA 1
ATOM 730 C C . LEU A 1 84 ? -0.317 2.695 3.272 1.00 86.94 84 LEU A C 1
ATOM 732 O O . LEU A 1 84 ? 0.071 2.142 2.246 1.00 86.94 84 LEU A O 1
ATOM 736 N N . ILE A 1 85 ? -0.260 2.106 4.470 1.00 87.75 85 ILE A N 1
ATOM 737 C CA . ILE A 1 85 ? 0.217 0.728 4.648 1.00 87.75 85 ILE A CA 1
ATOM 738 C C . ILE A 1 85 ? -0.667 -0.253 3.873 1.00 87.75 85 ILE A C 1
ATOM 740 O O . ILE A 1 85 ? -0.138 -1.127 3.188 1.00 87.75 85 ILE A O 1
ATOM 744 N N . ALA A 1 86 ? -1.994 -0.104 3.946 1.00 92.06 86 ALA A N 1
ATOM 745 C CA . ALA A 1 86 ? -2.919 -0.978 3.230 1.00 92.06 86 ALA A CA 1
ATOM 746 C C . ALA A 1 86 ? -2.743 -0.871 1.705 1.00 92.06 86 ALA A C 1
ATOM 748 O O . ALA A 1 86 ? -2.598 -1.897 1.041 1.00 92.06 86 ALA A O 1
ATOM 749 N N . ILE A 1 87 ? -2.678 0.354 1.164 1.00 92.50 87 ILE A N 1
ATOM 750 C CA . ILE A 1 87 ? -2.428 0.592 -0.268 1.00 92.50 87 ILE A CA 1
ATOM 751 C C . ILE A 1 87 ? -1.082 -0.010 -0.673 1.00 92.50 87 ILE A C 1
ATOM 753 O O . ILE A 1 87 ? -1.025 -0.760 -1.641 1.00 92.50 87 ILE A O 1
ATOM 757 N N . ARG A 1 88 ? -0.011 0.265 0.081 1.00 89.56 88 ARG A N 1
ATOM 758 C CA . ARG A 1 88 ? 1.341 -0.241 -0.201 1.00 89.56 88 ARG A CA 1
ATOM 759 C C . ARG A 1 88 ? 1.390 -1.767 -0.210 1.00 89.56 88 ARG A C 1
ATOM 761 O O . ARG A 1 88 ? 1.995 -2.338 -1.110 1.00 89.56 88 ARG A O 1
ATOM 768 N N . GLY A 1 89 ? 0.747 -2.418 0.759 1.00 91.69 89 GLY A N 1
ATOM 769 C CA . GLY A 1 89 ? 0.660 -3.877 0.816 1.00 91.69 89 GLY A CA 1
ATOM 770 C C . GLY A 1 89 ? -0.029 -4.458 -0.418 1.00 91.69 89 GLY A C 1
ATOM 771 O O . GLY A 1 89 ? 0.490 -5.392 -1.024 1.00 91.69 89 GLY A O 1
ATOM 772 N N . GLY A 1 90 ? -1.148 -3.859 -0.837 1.00 94.00 90 GLY A N 1
ATOM 773 C CA . GLY A 1 90 ? -1.829 -4.242 -2.073 1.00 94.00 90 GLY A CA 1
ATOM 774 C C . GLY A 1 90 ? -0.946 -4.051 -3.305 1.00 94.00 90 GLY A C 1
ATOM 775 O O . GLY A 1 90 ? -0.819 -4.963 -4.114 1.00 94.00 90 GLY A O 1
ATOM 776 N N . LEU A 1 91 ? -0.285 -2.896 -3.412 1.00 91.25 91 LEU A N 1
ATOM 777 C CA . LEU A 1 91 ? 0.583 -2.533 -4.536 1.00 91.25 91 LEU A CA 1
ATOM 778 C C . LEU A 1 91 ? 1.743 -3.525 -4.712 1.00 91.25 91 LEU A C 1
ATOM 780 O O . LEU A 1 91 ? 1.965 -4.020 -5.813 1.00 91.25 91 LEU A O 1
ATOM 784 N N . LEU A 1 92 ? 2.424 -3.873 -3.615 1.00 88.44 92 LEU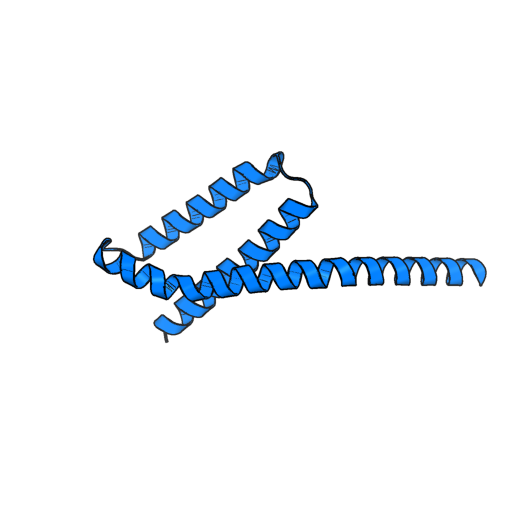 A N 1
ATOM 785 C CA . LEU A 1 92 ? 3.526 -4.840 -3.616 1.00 88.44 92 LEU A CA 1
ATOM 786 C C . LEU A 1 92 ? 3.063 -6.249 -4.003 1.00 88.44 92 LEU A C 1
ATOM 788 O O . LEU A 1 92 ? 3.753 -6.929 -4.757 1.00 88.44 92 LEU A O 1
ATOM 792 N N . ILE A 1 93 ? 1.891 -6.679 -3.527 1.00 91.69 93 ILE A N 1
ATOM 793 C CA . ILE A 1 93 ? 1.310 -7.967 -3.931 1.00 91.69 93 ILE A CA 1
ATOM 794 C C . ILE A 1 93 ? 0.911 -7.938 -5.409 1.00 91.69 93 ILE A C 1
ATOM 796 O O . ILE A 1 93 ? 1.132 -8.920 -6.107 1.00 91.69 93 ILE A O 1
ATOM 800 N N . GLY A 1 94 ? 0.375 -6.822 -5.906 1.00 90.94 94 GLY A N 1
ATOM 801 C CA . GLY A 1 94 ? 0.076 -6.646 -7.328 1.00 90.94 94 GLY A CA 1
ATOM 802 C C . GLY A 1 94 ? 1.329 -6.785 -8.195 1.00 90.94 94 GLY A C 1
ATOM 803 O O . GLY A 1 94 ? 1.329 -7.575 -9.134 1.00 90.94 94 GLY A O 1
ATOM 804 N N . PHE A 1 95 ? 2.421 -6.108 -7.823 1.00 85.88 95 PHE A N 1
ATOM 805 C CA . PHE A 1 95 ? 3.716 -6.248 -8.503 1.00 85.88 95 PHE A CA 1
ATOM 806 C C . PHE A 1 95 ? 4.238 -7.678 -8.469 1.00 85.88 95 PHE A C 1
ATOM 808 O O . PHE A 1 95 ? 4.734 -8.175 -9.474 1.00 85.88 95 PHE A O 1
ATOM 815 N N . PHE A 1 96 ? 4.130 -8.338 -7.316 1.00 85.75 96 PHE A N 1
ATOM 816 C CA . PHE A 1 96 ? 4.549 -9.723 -7.156 1.00 85.75 96 PHE A CA 1
ATOM 817 C C . PHE A 1 96 ? 3.763 -10.646 -8.090 1.00 85.75 96 PHE A C 1
ATOM 819 O O . PHE A 1 96 ? 4.365 -11.396 -8.847 1.00 85.75 96 PHE A O 1
ATOM 826 N N . VAL A 1 97 ? 2.431 -10.562 -8.094 1.00 88.25 97 VAL A N 1
ATOM 827 C CA . VAL A 1 97 ? 1.578 -11.391 -8.961 1.00 88.25 97 VAL A CA 1
ATOM 828 C C . VAL A 1 97 ? 1.920 -11.189 -10.436 1.00 88.25 97 VAL A C 1
ATOM 830 O O . VAL A 1 97 ? 2.039 -12.167 -11.173 1.00 88.25 97 VAL A O 1
ATOM 833 N N . ASP A 1 98 ? 2.107 -9.941 -10.859 1.00 82.25 98 ASP A N 1
ATOM 834 C CA . ASP A 1 98 ? 2.416 -9.634 -12.252 1.00 82.25 98 ASP A CA 1
ATOM 835 C C . ASP A 1 98 ? 3.822 -10.121 -12.639 1.00 82.25 98 ASP A C 1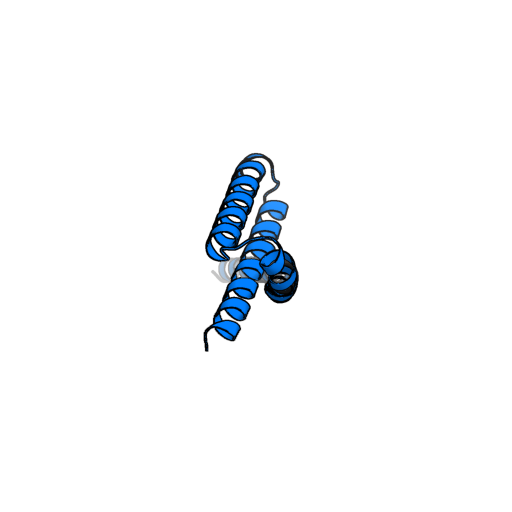
ATOM 837 O O . ASP A 1 98 ? 3.979 -10.800 -13.648 1.00 82.25 98 ASP A O 1
ATOM 841 N N . ALA A 1 99 ? 4.832 -9.913 -11.785 1.00 79.69 99 ALA A N 1
ATOM 842 C CA . ALA A 1 99 ? 6.185 -10.435 -12.001 1.00 79.69 99 ALA A CA 1
ATOM 843 C C . ALA A 1 99 ? 6.224 -11.973 -12.085 1.00 79.69 99 ALA A C 1
ATOM 845 O O . ALA A 1 99 ? 6.945 -12.523 -12.917 1.00 79.69 99 ALA A O 1
ATOM 846 N N . PHE A 1 100 ? 5.422 -12.672 -11.272 1.00 80.62 100 PHE A N 1
ATOM 847 C CA . PHE A 1 100 ? 5.285 -14.131 -11.344 1.00 80.62 100 PHE A CA 1
ATOM 848 C C . PHE A 1 100 ? 4.663 -14.595 -12.660 1.00 80.62 100 PHE A C 1
ATOM 850 O O . PHE A 1 100 ? 5.101 -15.600 -13.213 1.00 80.62 100 PHE A O 1
ATOM 857 N N . LYS A 1 101 ? 3.681 -13.858 -13.187 1.00 78.94 101 LYS A N 1
ATOM 858 C CA . LYS A 1 101 ? 3.029 -14.182 -14.462 1.00 78.94 101 LYS A CA 1
ATOM 859 C C . LYS A 1 101 ? 3.992 -14.129 -15.652 1.00 78.94 101 LYS A C 1
ATOM 861 O O . LYS A 1 101 ? 3.818 -14.896 -16.590 1.00 78.94 101 LYS A O 1
ATOM 866 N N . VAL A 1 102 ? 4.970 -13.220 -15.648 1.00 64.62 102 VAL A N 1
ATOM 867 C CA . VAL A 1 102 ? 5.936 -13.094 -16.760 1.00 64.62 102 VAL A CA 1
ATOM 868 C C . VAL A 1 102 ? 7.105 -14.085 -16.645 1.00 64.62 102 VAL A C 1
ATOM 870 O O . VAL A 1 102 ? 7.848 -14.256 -17.606 1.00 64.62 102 VAL A O 1
ATOM 873 N N . GLY A 1 103 ? 7.289 -14.709 -15.475 1.00 58.44 103 GLY A N 1
ATOM 874 C CA . GLY A 1 103 ? 8.393 -15.631 -15.183 1.00 58.44 103 GLY A CA 1
ATOM 875 C C . GLY A 1 103 ? 8.059 -17.126 -15.278 1.00 58.44 103 GLY A C 1
ATOM 876 O O . GLY A 1 103 ? 8.977 -17.935 -15.144 1.00 58.44 103 GLY A O 1
ATOM 877 N N . SER A 1 104 ? 6.786 -17.493 -15.471 1.00 51.81 104 SER A N 1
ATOM 878 C CA . SER A 1 104 ? 6.319 -18.867 -15.743 1.00 51.81 104 SER A CA 1
ATOM 879 C C . SER A 1 104 ? 6.192 -19.128 -17.237 1.00 51.81 104 SER A C 1
ATOM 881 O O . SER A 1 104 ? 6.624 -20.210 -17.683 1.00 51.81 104 SER A O 1
#

Secondary structure (DSSP, 8-state):
-HHHHHHHHHHHHHHHHHHHHHHHHHHHHHHHHHHHHHHHHHHHHHHHTT-S-HHHHHHHHHHHHHHHHHHHHHHS-HHHHHHHHHHHHHHHHHHHHHHHHHH-

InterPro domains:
  IPR007572 Uncharacterised protein family Ycf20 [PF04483] (53-104)

pLDDT: mean 82.35, std 7.99, range [51.81, 96.12]